Protein AF-A0A482D3H4-F1 (afdb_monomer_lite)

Sequence (95 aa):
MKSNVKPHLVLFLHKDHRIKCPPCFEAYKTLEGMKGNFKRRGISYEKIEDDSFQDIFKTEALPVLRIENKFPKHYSGPLEIRTQMQEFKSKYLNN

Radius of gyration: 13.24 Å; chains: 1; bounding box: 42×19×37 Å

Secondary structure (DSSP, 8-state):
-------EEEEEE-TTHHHH-HHHHHHHHHHHHHHHHHHHHT--EEEEE-TTHHHHHT-SSS-EEEEESSS-EEEESHHHHHHHHHHHIIIII--

Structure (mmCIF, N/CA/C/O backbone):
data_AF-A0A482D3H4-F1
#
_entry.id   AF-A0A482D3H4-F1
#
loop_
_atom_site.group_PDB
_atom_site.id
_atom_site.type_symbol
_atom_site.label_atom_id
_atom_site.label_alt_id
_atom_site.label_comp_id
_atom_site.label_asym_id
_atom_site.label_entity_id
_atom_site.label_seq_id
_atom_site.pdbx_PDB_ins_code
_atom_site.Cartn_x
_atom_site.Cartn_y
_atom_site.Cartn_z
_atom_site.occupancy
_atom_site.B_iso_or_equiv
_atom_site.auth_seq_id
_atom_site.auth_comp_id
_atom_site.auth_asym_id
_atom_site.auth_atom_id
_atom_site.pdbx_PDB_model_num
ATOM 1 N N . MET A 1 1 ? -28.445 4.036 12.180 1.00 39.00 1 MET A N 1
ATOM 2 C CA . MET A 1 1 ? -27.460 2.946 12.389 1.00 39.00 1 MET A CA 1
ATOM 3 C C . MET A 1 1 ? -26.111 3.357 11.802 1.00 39.00 1 MET A C 1
ATOM 5 O O . MET A 1 1 ? -25.977 3.421 10.584 1.00 39.00 1 MET A O 1
ATOM 9 N N . LYS A 1 2 ? -25.115 3.700 12.634 1.00 45.91 2 LYS A N 1
ATOM 10 C CA . LYS A 1 2 ? -23.737 3.888 12.148 1.00 45.91 2 LYS A CA 1
ATOM 11 C C . LYS A 1 2 ? -23.192 2.501 11.815 1.00 45.91 2 LYS A C 1
ATOM 13 O O . LYS A 1 2 ? -22.999 1.683 12.704 1.00 45.91 2 LYS A O 1
ATOM 18 N N . SER A 1 3 ? -23.054 2.213 10.527 1.00 52.00 3 SER A N 1
ATOM 19 C CA . SER A 1 3 ? -22.471 0.963 10.045 1.00 52.00 3 SER A CA 1
ATOM 20 C C . SER A 1 3 ? -21.060 0.833 10.625 1.00 52.00 3 SER A C 1
ATOM 22 O O . SER A 1 3 ? -20.215 1.689 10.374 1.00 52.00 3 SER A O 1
ATOM 24 N N . ASN A 1 4 ? -20.836 -0.197 11.441 1.00 64.62 4 ASN A N 1
ATOM 25 C CA . ASN A 1 4 ? -19.580 -0.463 12.146 1.00 64.62 4 ASN A CA 1
ATOM 26 C C . ASN A 1 4 ? -18.571 -1.187 11.228 1.00 64.62 4 ASN A C 1
ATOM 28 O O . ASN A 1 4 ? -17.868 -2.103 11.648 1.00 64.62 4 ASN A O 1
ATOM 32 N N . VAL A 1 5 ? -18.575 -0.842 9.936 1.00 75.06 5 VAL A N 1
ATOM 33 C CA . VAL A 1 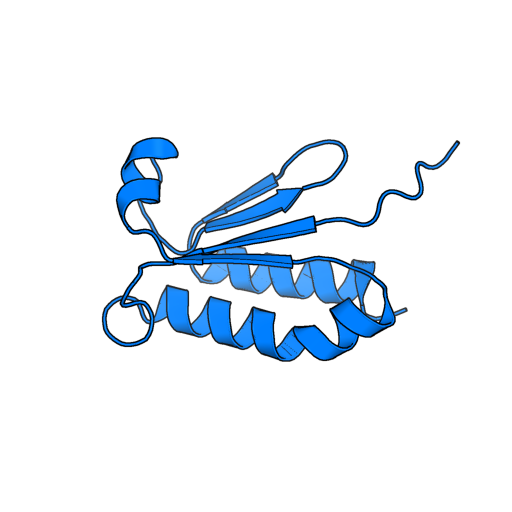5 ? -17.723 -1.474 8.926 1.00 75.06 5 VAL A CA 1
ATOM 34 C C . VAL A 1 5 ? -16.323 -0.915 9.091 1.00 75.06 5 VAL A C 1
ATOM 36 O O . VAL A 1 5 ? -16.085 0.282 8.904 1.00 75.06 5 VAL A O 1
ATOM 39 N N . LYS A 1 6 ? -15.399 -1.792 9.475 1.00 83.62 6 LYS A N 1
ATOM 40 C CA . LYS A 1 6 ? -13.982 -1.456 9.534 1.00 83.62 6 LYS A CA 1
ATOM 41 C C . LYS A 1 6 ? -13.474 -1.266 8.104 1.00 83.62 6 LYS A C 1
ATOM 43 O O . LYS A 1 6 ? -13.830 -2.066 7.241 1.00 83.62 6 LYS A O 1
ATOM 48 N N . PRO A 1 7 ? -12.688 -0.214 7.840 1.00 88.50 7 PRO A N 1
ATOM 49 C CA . PRO A 1 7 ? -12.111 -0.024 6.520 1.00 88.50 7 PRO A CA 1
ATOM 50 C C . PRO A 1 7 ? -11.153 -1.174 6.187 1.00 88.50 7 PRO A C 1
ATOM 52 O O . PRO A 1 7 ? -10.518 -1.727 7.087 1.00 88.50 7 PRO A O 1
ATOM 55 N N . HIS A 1 8 ? -11.029 -1.485 4.903 1.00 90.50 8 HIS A N 1
ATOM 56 C CA . HIS A 1 8 ? -10.026 -2.401 4.372 1.00 90.50 8 HIS A CA 1
ATOM 57 C C . HIS A 1 8 ? -9.068 -1.623 3.466 1.00 90.50 8 HIS A C 1
ATOM 59 O O . HIS A 1 8 ? -9.507 -0.768 2.698 1.00 90.50 8 HIS A O 1
ATOM 65 N N . LEU A 1 9 ? -7.760 -1.844 3.596 1.00 92.69 9 LEU A N 1
ATOM 66 C CA . LEU A 1 9 ? -6.762 -1.163 2.765 1.00 92.69 9 LEU A CA 1
ATOM 67 C C . LEU A 1 9 ? -6.188 -2.137 1.752 1.00 92.69 9 LEU A C 1
ATOM 69 O O . LEU A 1 9 ? -5.737 -3.209 2.135 1.00 92.69 9 LEU A O 1
ATOM 73 N N . VAL A 1 10 ? -6.104 -1.717 0.499 1.00 92.06 10 VAL A N 1
ATOM 74 C CA . VAL A 1 10 ? -5.421 -2.461 -0.557 1.00 92.06 10 VAL A CA 1
ATOM 75 C C . VAL A 1 10 ? -4.338 -1.564 -1.137 1.00 92.06 10 VAL A C 1
ATOM 77 O O . VAL A 1 10 ? -4.622 -0.451 -1.581 1.00 92.06 10 VAL A O 1
ATOM 80 N N . LEU A 1 11 ? -3.088 -2.013 -1.083 1.00 92.31 11 LEU A N 1
ATOM 81 C CA . LEU A 1 11 ? -1.944 -1.286 -1.622 1.00 92.31 11 LEU A CA 1
ATOM 82 C C . LEU A 1 11 ? -1.409 -2.010 -2.856 1.00 92.31 11 LEU A C 1
ATOM 84 O O . LEU A 1 11 ? -0.898 -3.123 -2.747 1.00 92.31 11 LEU A O 1
ATOM 88 N N . PHE A 1 12 ? -1.487 -1.351 -4.004 1.00 91.56 12 PHE A N 1
ATOM 89 C CA . PHE A 1 12 ? -0.935 -1.828 -5.265 1.00 91.56 12 PHE A CA 1
ATOM 90 C C . PHE A 1 12 ? 0.490 -1.320 -5.436 1.00 91.56 12 PHE A C 1
ATOM 92 O O . PHE A 1 12 ? 0.774 -0.126 -5.276 1.00 91.56 12 PHE A O 1
ATOM 99 N N . LEU A 1 13 ? 1.387 -2.246 -5.745 1.00 92.12 13 LEU A N 1
ATOM 100 C CA . LEU A 1 13 ? 2.824 -2.050 -5.811 1.00 92.12 13 LEU A CA 1
ATOM 101 C C . LEU A 1 13 ? 3.368 -2.681 -7.084 1.00 92.12 13 LEU A C 1
ATOM 103 O O . LEU A 1 13 ? 2.871 -3.703 -7.546 1.00 92.12 13 LEU A O 1
ATOM 107 N N . HIS A 1 14 ? 4.464 -2.116 -7.582 1.00 90.62 14 HIS A N 1
ATOM 108 C CA . HIS A 1 14 ? 5.277 -2.783 -8.590 1.00 90.62 14 HIS A CA 1
ATOM 109 C C . HIS A 1 14 ? 5.842 -4.086 -7.982 1.00 90.62 14 HIS A C 1
ATOM 111 O O . HIS A 1 14 ? 6.289 -4.079 -6.831 1.00 90.62 14 HIS A O 1
ATOM 117 N N . LYS A 1 15 ? 5.889 -5.195 -8.723 1.00 90.50 15 LYS A N 1
ATOM 118 C CA . LYS A 1 15 ? 6.402 -6.495 -8.248 1.00 90.50 15 LYS A CA 1
ATOM 119 C C . LYS A 1 15 ? 7.828 -6.378 -7.709 1.00 90.50 15 LYS A C 1
ATOM 121 O O . LYS A 1 15 ? 8.127 -6.745 -6.581 1.00 90.50 15 LYS A O 1
ATOM 126 N N . ASP A 1 16 ? 8.679 -5.677 -8.455 1.00 90.44 16 ASP A N 1
ATOM 127 C CA . ASP A 1 16 ? 10.045 -5.331 -8.056 1.00 90.44 16 ASP A CA 1
ATOM 128 C C . ASP A 1 16 ? 10.133 -4.035 -7.216 1.00 90.44 16 ASP A C 1
ATOM 130 O O . ASP A 1 16 ? 11.131 -3.315 -7.301 1.00 90.44 16 ASP A O 1
ATOM 134 N N . HIS A 1 17 ? 9.108 -3.679 -6.424 1.00 89.56 17 HIS A N 1
ATOM 135 C CA . HIS A 1 17 ? 9.026 -2.387 -5.715 1.00 89.56 17 HIS A CA 1
ATOM 136 C C . HIS A 1 17 ? 10.271 -2.047 -4.892 1.00 89.56 17 HIS A C 1
ATOM 138 O O . HIS A 1 17 ? 10.634 -0.882 -4.784 1.00 89.56 17 HIS A O 1
ATOM 144 N N . ARG A 1 18 ? 10.965 -3.053 -4.355 1.00 90.69 18 ARG A N 1
ATOM 145 C CA . ARG A 1 18 ? 12.186 -2.878 -3.552 1.00 90.69 18 ARG A CA 1
ATOM 146 C C . ARG A 1 18 ? 13.373 -2.312 -4.333 1.00 90.69 18 ARG A C 1
ATOM 148 O O . ARG A 1 18 ? 14.288 -1.783 -3.715 1.00 90.69 18 ARG A O 1
ATOM 155 N N . ILE A 1 19 ? 13.372 -2.457 -5.657 1.00 91.44 19 ILE A N 1
ATOM 156 C CA . ILE A 1 19 ? 14.500 -2.106 -6.530 1.00 91.44 19 ILE A CA 1
ATOM 157 C C . ILE A 1 19 ? 14.063 -1.087 -7.589 1.00 91.44 19 ILE A C 1
ATOM 159 O O . ILE A 1 19 ? 14.759 -0.103 -7.813 1.00 91.44 19 ILE A O 1
ATOM 163 N N . LYS A 1 20 ? 12.904 -1.296 -8.227 1.00 87.88 20 LYS A N 1
ATOM 164 C CA . LYS A 1 20 ? 12.458 -0.517 -9.397 1.00 87.88 20 LYS A CA 1
ATOM 165 C C . LYS A 1 20 ? 11.469 0.604 -9.082 1.00 87.88 20 LYS A C 1
ATOM 167 O O . LYS A 1 20 ? 11.258 1.466 -9.925 1.00 87.88 20 LYS A O 1
ATOM 172 N N . CYS A 1 21 ? 10.867 0.618 -7.892 1.00 88.62 21 CYS A N 1
ATOM 173 C CA . CYS A 1 21 ? 9.896 1.645 -7.512 1.00 88.62 21 CYS A CA 1
ATOM 174 C C . CYS A 1 21 ? 10.139 2.132 -6.074 1.00 88.62 21 CYS A C 1
ATOM 176 O O . CYS A 1 21 ? 9.438 1.709 -5.151 1.00 88.62 21 CYS A O 1
ATOM 178 N N . PRO A 1 22 ? 11.094 3.057 -5.855 1.00 90.38 22 PRO A N 1
ATOM 179 C CA . PRO A 1 22 ? 11.329 3.645 -4.536 1.00 90.38 22 PRO A CA 1
ATOM 180 C C . PRO A 1 22 ? 10.053 4.201 -3.867 1.00 90.38 22 PRO A C 1
ATOM 182 O O . PRO A 1 22 ? 9.835 3.885 -2.695 1.00 90.38 22 PRO A O 1
ATOM 185 N N . PRO A 1 23 ? 9.141 4.899 -4.586 1.00 88.88 23 PRO A N 1
ATOM 186 C CA . PRO A 1 23 ? 7.832 5.292 -4.052 1.00 88.88 23 PRO A CA 1
ATOM 187 C C . PRO A 1 23 ? 7.004 4.120 -3.505 1.00 88.88 23 PRO A C 1
ATOM 189 O O . PRO A 1 23 ? 6.410 4.209 -2.430 1.00 88.88 23 PRO A O 1
ATOM 192 N N . CYS A 1 24 ? 6.985 2.997 -4.226 1.00 91.38 24 CYS A N 1
ATOM 193 C CA . CYS A 1 24 ? 6.283 1.782 -3.824 1.00 91.38 24 CYS A CA 1
ATOM 194 C C . CYS A 1 24 ? 6.915 1.179 -2.566 1.00 91.38 24 CYS A C 1
ATOM 196 O O . CYS A 1 24 ? 6.206 0.767 -1.649 1.00 91.38 24 CYS A O 1
ATOM 198 N N . PHE A 1 25 ? 8.248 1.156 -2.487 1.00 93.06 25 PHE A N 1
ATOM 199 C CA . PHE A 1 25 ? 8.943 0.651 -1.308 1.00 93.06 25 PHE A CA 1
ATOM 200 C C . PHE A 1 25 ? 8.691 1.511 -0.065 1.00 93.06 25 PHE A C 1
ATOM 202 O O . PHE A 1 25 ? 8.508 0.974 1.028 1.00 93.06 25 PHE A O 1
ATOM 209 N N . GLU A 1 26 ? 8.621 2.835 -0.208 1.00 91.12 26 GLU A N 1
ATOM 210 C CA . GLU A 1 26 ? 8.233 3.713 0.897 1.00 91.12 26 GLU A CA 1
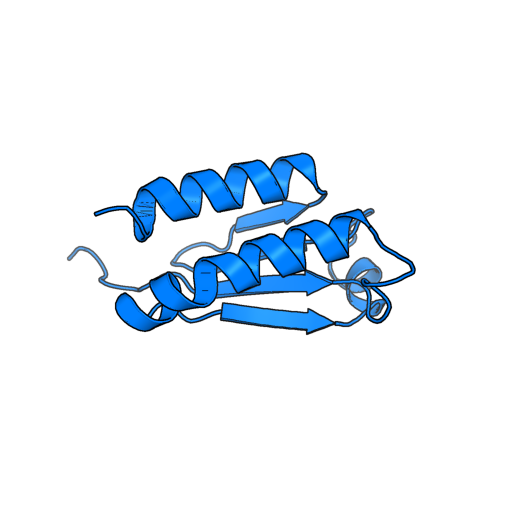ATOM 211 C C . GLU A 1 26 ? 6.817 3.414 1.393 1.00 91.12 26 GLU A C 1
ATOM 213 O O . GLU A 1 26 ? 6.638 3.169 2.589 1.00 91.12 26 GLU A O 1
ATOM 218 N N . ALA A 1 27 ? 5.837 3.344 0.485 1.00 91.00 27 ALA A N 1
ATOM 219 C CA . ALA A 1 27 ? 4.455 3.019 0.832 1.00 91.00 27 ALA A CA 1
ATOM 220 C C . ALA A 1 27 ? 4.333 1.635 1.497 1.00 91.00 27 ALA A C 1
ATOM 222 O O . ALA A 1 27 ? 3.636 1.489 2.505 1.00 91.00 27 ALA A O 1
ATOM 223 N N . TYR A 1 28 ? 5.068 0.638 0.992 1.00 93.81 28 TYR A N 1
ATOM 224 C CA . TYR A 1 28 ? 5.168 -0.692 1.594 1.00 93.81 28 TYR A CA 1
ATOM 225 C C . TYR A 1 28 ? 5.649 -0.617 3.049 1.00 93.81 28 TYR A C 1
ATOM 227 O O . TYR A 1 28 ? 5.006 -1.164 3.948 1.00 93.81 28 TYR A O 1
ATOM 235 N N . LYS A 1 29 ? 6.760 0.089 3.309 1.00 93.38 29 LYS A N 1
ATOM 236 C CA . LYS A 1 29 ? 7.309 0.224 4.668 1.00 93.38 29 LYS A CA 1
ATOM 237 C C . LYS A 1 29 ? 6.338 0.940 5.598 1.00 93.38 29 LYS A C 1
ATOM 239 O O . LYS A 1 29 ? 6.215 0.551 6.757 1.00 93.38 29 LYS A O 1
ATOM 244 N N . THR A 1 30 ? 5.665 1.984 5.114 1.00 90.19 30 THR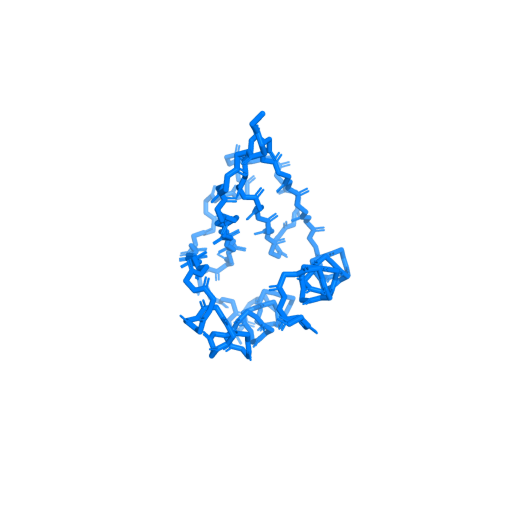 A N 1
ATOM 245 C CA . THR A 1 30 ? 4.667 2.706 5.908 1.00 90.19 30 THR A CA 1
ATOM 246 C C . THR A 1 30 ? 3.521 1.782 6.313 1.00 90.19 30 THR A C 1
ATOM 248 O O . THR A 1 30 ? 3.184 1.730 7.497 1.00 90.19 30 THR A O 1
ATOM 251 N N . LEU A 1 31 ? 2.979 1.000 5.373 1.00 91.12 31 LEU A N 1
ATOM 252 C CA . LEU A 1 31 ? 1.900 0.054 5.655 1.00 91.12 31 LEU A CA 1
ATOM 253 C C . LEU A 1 31 ? 2.337 -1.038 6.647 1.00 91.12 31 LEU A C 1
ATOM 255 O O . LEU A 1 31 ? 1.634 -1.303 7.623 1.00 91.12 31 LEU A O 1
ATOM 259 N N . GLU A 1 32 ? 3.525 -1.621 6.465 1.00 92.12 32 GLU A N 1
ATOM 260 C CA . GLU A 1 32 ? 4.070 -2.626 7.391 1.00 92.12 32 GLU A CA 1
ATOM 261 C C . GLU A 1 32 ? 4.331 -2.052 8.791 1.00 92.12 32 GLU A C 1
ATOM 263 O O . GLU A 1 32 ? 4.036 -2.706 9.793 1.00 92.12 32 GLU A O 1
ATOM 268 N N . GLY A 1 33 ? 4.785 -0.799 8.889 1.00 90.56 33 GLY A N 1
ATOM 269 C CA . GLY A 1 33 ? 4.934 -0.096 10.166 1.00 90.56 33 GLY A CA 1
ATOM 270 C C . GLY A 1 33 ? 3.609 0.095 10.921 1.00 90.56 33 GLY A C 1
ATOM 271 O O . GLY A 1 33 ? 3.601 0.264 12.141 1.00 90.56 33 GLY A O 1
ATOM 272 N N . MET A 1 34 ? 2.469 0.027 10.227 1.00 89.44 34 MET A N 1
ATOM 273 C CA . MET A 1 34 ? 1.128 0.138 10.813 1.00 89.44 34 MET A CA 1
ATOM 274 C C . MET A 1 34 ? 0.505 -1.221 11.173 1.00 89.44 34 MET A C 1
ATOM 276 O O . MET A 1 34 ? -0.483 -1.251 11.913 1.00 89.44 34 MET A O 1
ATOM 280 N N . LYS A 1 35 ? 1.097 -2.346 10.749 1.00 90.44 35 LYS A N 1
ATOM 281 C CA . LYS A 1 35 ? 0.575 -3.715 10.938 1.00 90.44 35 LYS A CA 1
ATOM 282 C C . LYS A 1 35 ? 0.149 -4.033 12.371 1.00 90.44 35 LYS A C 1
ATOM 284 O O . LYS A 1 35 ? -0.913 -4.616 12.593 1.00 90.44 35 LYS A O 1
ATOM 289 N N . GLY A 1 36 ? 0.946 -3.629 13.362 1.00 90.88 36 GLY A N 1
ATOM 290 C CA . GLY A 1 36 ? 0.620 -3.851 14.775 1.00 90.88 36 GLY A CA 1
ATOM 291 C C . GLY A 1 36 ? -0.663 -3.134 15.213 1.00 90.88 36 GLY A C 1
ATOM 292 O O . GLY A 1 36 ? -1.451 -3.676 15.986 1.00 90.88 36 GLY A O 1
ATOM 293 N N . ASN A 1 37 ? -0.919 -1.936 14.685 1.00 89.44 37 ASN A N 1
ATOM 294 C CA . ASN A 1 37 ? -2.150 -1.188 14.944 1.00 89.44 37 ASN A CA 1
ATOM 295 C C . ASN A 1 37 ? -3.347 -1.801 14.214 1.00 89.44 37 ASN A C 1
ATOM 297 O O . ASN A 1 37 ? -4.418 -1.923 14.807 1.00 89.44 37 ASN A O 1
ATOM 301 N N . PHE A 1 38 ? -3.156 -2.238 12.966 1.00 90.62 38 PHE A N 1
ATOM 302 C CA . PHE A 1 38 ? -4.190 -2.929 12.196 1.00 90.62 38 PHE A CA 1
ATOM 303 C C . PHE A 1 38 ? -4.676 -4.190 12.908 1.00 90.62 38 PHE A C 1
ATOM 305 O O . PHE A 1 38 ? -5.877 -4.337 13.135 1.00 90.62 38 PHE A O 1
ATOM 312 N N . LYS A 1 39 ? -3.743 -5.031 13.378 1.00 89.94 39 LYS A N 1
ATOM 313 C CA . LYS A 1 39 ? -4.065 -6.238 14.149 1.00 89.94 39 LYS A CA 1
ATOM 314 C C . LYS A 1 39 ? -4.860 -5.906 15.414 1.00 89.94 39 LYS A C 1
ATOM 316 O O . LYS A 1 39 ? -5.909 -6.498 15.640 1.00 89.94 39 LYS A O 1
ATOM 321 N N . ARG A 1 40 ? -4.401 -4.930 16.210 1.00 89.88 40 ARG A N 1
ATOM 322 C CA . ARG A 1 40 ? -5.079 -4.518 17.456 1.00 89.88 40 ARG A CA 1
ATOM 323 C C . ARG A 1 40 ? -6.504 -4.020 17.227 1.00 89.88 40 ARG A C 1
ATOM 325 O O . ARG A 1 40 ? -7.367 -4.239 18.066 1.00 89.88 40 ARG A O 1
ATOM 332 N N . ARG A 1 41 ? -6.756 -3.364 16.094 1.00 87.38 41 ARG A N 1
ATOM 333 C CA . ARG A 1 41 ? -8.066 -2.786 15.769 1.00 87.38 41 ARG A CA 1
ATOM 334 C C . ARG A 1 41 ? -8.919 -3.668 14.867 1.00 87.38 41 ARG A C 1
ATOM 336 O O . ARG A 1 41 ? -10.053 -3.302 14.564 1.00 87.38 41 ARG A O 1
ATOM 343 N N . GLY A 1 42 ? -8.424 -4.839 14.465 1.00 88.62 42 GLY A N 1
ATOM 344 C CA . GLY A 1 42 ? -9.093 -5.740 13.525 1.00 88.62 42 GLY A CA 1
ATOM 345 C C . GLY A 1 42 ? -9.362 -5.093 12.165 1.00 88.62 42 GLY A C 1
ATOM 346 O O . GLY A 1 42 ? -10.419 -5.324 11.590 1.00 88.62 42 GLY A O 1
ATOM 347 N N . ILE A 1 43 ? -8.456 -4.227 11.710 1.00 90.06 43 ILE A N 1
ATOM 348 C CA . ILE A 1 43 ? -8.470 -3.635 10.368 1.00 90.06 43 ILE A CA 1
ATOM 349 C C . ILE A 1 43 ? -7.668 -4.577 9.475 1.00 90.06 43 ILE A C 1
ATOM 351 O O . ILE A 1 43 ? -6.527 -4.905 9.801 1.00 90.06 43 ILE A O 1
ATOM 355 N N . SER A 1 44 ? -8.263 -5.043 8.383 1.00 91.44 44 SER A N 1
ATOM 356 C CA . SER A 1 44 ? -7.578 -5.881 7.402 1.00 91.44 44 SER A CA 1
ATOM 357 C C . SER A 1 44 ? -6.880 -5.014 6.359 1.00 91.44 44 SER A C 1
ATOM 359 O O . SER A 1 44 ? -7.337 -3.916 6.033 1.00 91.44 44 SER A O 1
ATOM 361 N N . TYR A 1 45 ? -5.783 -5.524 5.812 1.00 93.31 45 TYR A N 1
ATOM 362 C CA . TYR A 1 45 ? -5.093 -4.903 4.693 1.00 93.31 45 TYR A CA 1
ATOM 363 C C . TYR A 1 45 ? -4.517 -5.968 3.762 1.00 93.31 45 TYR A C 1
ATOM 365 O O . TYR A 1 45 ? -4.198 -7.070 4.210 1.00 93.31 45 TYR A O 1
ATOM 373 N N . GLU A 1 46 ? -4.365 -5.617 2.494 1.00 93.38 46 GLU A N 1
ATOM 374 C CA . GLU A 1 46 ? -3.785 -6.445 1.447 1.00 93.38 46 GLU A CA 1
ATOM 375 C C . GLU A 1 46 ? -2.741 -5.648 0.656 1.00 93.38 46 GLU A C 1
ATOM 377 O O . GLU A 1 46 ? -2.810 -4.420 0.541 1.00 93.38 46 GLU A O 1
ATOM 382 N N . LYS A 1 47 ? -1.740 -6.361 0.142 1.00 93.31 47 LYS A N 1
ATOM 383 C CA . LYS A 1 47 ? -0.727 -5.829 -0.766 1.00 93.31 47 LYS A CA 1
ATOM 384 C C . LYS A 1 47 ? -0.793 -6.641 -2.043 1.00 93.31 47 LYS A C 1
ATOM 386 O O . LYS A 1 47 ? -0.736 -7.866 -1.977 1.00 93.31 47 LYS A O 1
ATOM 391 N N . ILE A 1 48 ? -0.877 -5.953 -3.167 1.00 92.25 48 ILE A N 1
ATOM 392 C CA . ILE A 1 48 ? -0.927 -6.569 -4.484 1.00 92.25 48 ILE A CA 1
ATOM 393 C C . ILE A 1 48 ? 0.316 -6.105 -5.229 1.00 92.25 48 ILE A C 1
ATOM 395 O O . ILE A 1 48 ? 0.494 -4.919 -5.496 1.00 92.25 48 ILE A O 1
ATOM 399 N N . GLU A 1 49 ? 1.211 -7.052 -5.479 1.00 92.19 49 GLU A N 1
ATOM 400 C CA . GLU A 1 49 ? 2.500 -6.844 -6.133 1.00 92.19 49 GLU A CA 1
ATOM 401 C C . GLU A 1 49 ? 2.375 -7.259 -7.604 1.00 92.19 49 GLU A C 1
ATOM 403 O O . GLU A 1 49 ? 2.789 -8.349 -7.992 1.00 92.19 49 GLU A O 1
ATOM 408 N N . ASP A 1 50 ? 1.737 -6.405 -8.406 1.00 85.00 50 ASP A N 1
ATOM 409 C CA . ASP A 1 50 ? 1.405 -6.683 -9.804 1.00 85.00 50 ASP A CA 1
ATOM 410 C C . ASP A 1 50 ? 1.560 -5.419 -10.660 1.00 85.00 50 ASP A C 1
ATOM 412 O O . ASP A 1 50 ? 0.918 -4.392 -10.426 1.00 85.00 50 ASP A O 1
ATOM 416 N N . ASP A 1 51 ? 2.422 -5.503 -11.671 1.00 77.31 51 ASP A N 1
ATOM 417 C CA . ASP A 1 51 ? 2.725 -4.388 -12.569 1.00 77.31 51 ASP A CA 1
ATOM 418 C C . ASP A 1 51 ? 1.591 -4.132 -13.572 1.00 77.31 51 ASP A C 1
ATOM 420 O O . ASP A 1 51 ? 1.444 -3.007 -14.047 1.00 77.31 51 ASP A O 1
ATOM 424 N N . SER A 1 52 ? 0.768 -5.149 -13.864 1.00 79.88 52 SER A N 1
ATOM 425 C CA . SER A 1 52 ? -0.342 -5.062 -14.828 1.00 79.88 52 SER A CA 1
ATOM 426 C C . SER A 1 52 ? -1.475 -4.143 -14.358 1.00 79.88 52 SER A C 1
ATOM 428 O O . SER A 1 52 ? -2.340 -3.735 -15.133 1.00 79.88 52 SER A O 1
ATOM 430 N N . PHE A 1 53 ? -1.459 -3.757 -13.081 1.00 74.06 53 PHE A N 1
ATOM 431 C CA . PHE A 1 53 ? -2.489 -2.922 -12.480 1.00 74.06 53 PHE A CA 1
ATOM 432 C C . PHE A 1 53 ? -2.522 -1.489 -13.029 1.00 74.06 53 PHE A C 1
ATOM 434 O O . PHE A 1 53 ? -3.576 -0.848 -12.996 1.00 74.06 53 PHE A O 1
ATOM 441 N N . GLN A 1 54 ? -1.394 -0.999 -13.557 1.00 69.62 54 GLN A N 1
ATOM 442 C CA . GLN A 1 54 ? -1.317 0.309 -14.220 1.00 69.62 54 GLN A CA 1
ATOM 443 C C . GLN A 1 54 ? -2.276 0.373 -15.417 1.00 69.62 54 GLN A C 1
ATOM 445 O O . GLN A 1 54 ? -3.018 1.346 -15.561 1.00 69.62 54 GLN A O 1
ATOM 450 N N . ASP A 1 55 ? -2.350 -0.710 -16.197 1.00 71.94 55 ASP A N 1
ATOM 451 C CA . ASP A 1 55 ? -3.232 -0.816 -17.362 1.00 71.94 55 ASP A CA 1
ATOM 452 C C . ASP A 1 55 ? -4.710 -0.899 -16.950 1.00 71.94 55 ASP A C 1
ATOM 454 O O . ASP A 1 55 ? -5.576 -0.272 -17.563 1.00 71.94 55 ASP A O 1
ATOM 458 N N . ILE A 1 56 ? -5.006 -1.636 -15.872 1.00 68.31 56 ILE A N 1
ATOM 459 C CA . ILE A 1 56 ? -6.378 -1.865 -15.389 1.00 68.31 56 ILE A CA 1
ATOM 460 C C . ILE A 1 56 ? -6.991 -0.575 -14.835 1.00 68.31 56 ILE A C 1
ATOM 462 O O . ILE A 1 56 ? -8.152 -0.263 -15.106 1.00 68.31 56 ILE A O 1
ATOM 466 N N . PHE A 1 57 ? -6.222 0.184 -14.055 1.00 65.19 57 PHE A N 1
ATOM 467 C CA . PHE A 1 57 ? -6.722 1.387 -13.388 1.00 65.19 57 PHE A CA 1
ATOM 468 C C . PHE A 1 57 ? -6.458 2.661 -14.186 1.00 65.19 57 PHE A C 1
ATOM 470 O O . PHE A 1 57 ? -6.848 3.740 -13.737 1.00 65.19 57 PHE A O 1
ATOM 477 N N . LYS A 1 58 ? -5.827 2.540 -15.365 1.00 68.75 58 LYS A N 1
ATOM 478 C CA . LYS A 1 58 ? -5.349 3.669 -16.172 1.00 68.75 58 LYS A CA 1
ATOM 479 C C . LYS A 1 58 ? -4.590 4.680 -15.308 1.00 68.75 58 LYS A 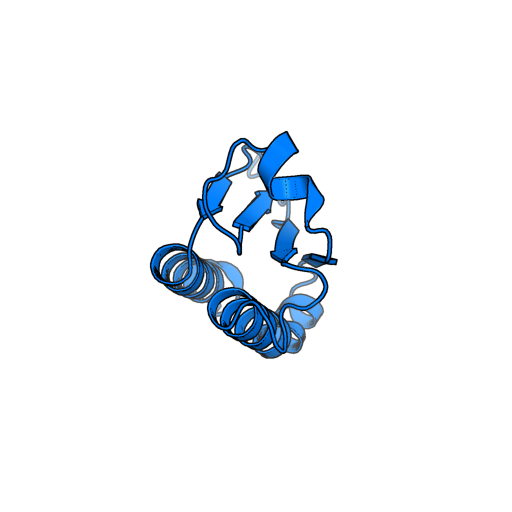C 1
ATOM 481 O O . LYS A 1 58 ? -4.758 5.887 -15.475 1.00 68.75 58 LYS A O 1
ATOM 486 N N . THR A 1 59 ? -3.830 4.192 -14.325 1.00 65.75 59 THR A N 1
ATOM 487 C CA . THR A 1 59 ? -3.029 5.072 -13.471 1.00 65.75 59 THR A CA 1
ATOM 488 C C . THR A 1 59 ? -1.676 5.234 -14.118 1.00 65.75 59 THR A C 1
ATOM 490 O O . THR A 1 59 ? -1.036 4.265 -14.514 1.00 65.75 59 THR A O 1
ATOM 493 N N . GLU A 1 60 ? -1.223 6.477 -14.197 1.00 63.16 60 GLU A N 1
ATOM 494 C CA . GLU A 1 60 ? 0.094 6.785 -14.751 1.00 63.16 60 GLU A CA 1
ATOM 495 C C . GLU A 1 60 ? 1.224 6.509 -13.742 1.00 63.16 60 GLU A C 1
ATOM 497 O O . GLU A 1 60 ? 2.399 6.659 -14.069 1.00 63.16 60 GLU A O 1
ATOM 502 N N . ALA A 1 61 ? 0.895 6.119 -12.500 1.00 73.25 61 ALA A N 1
ATOM 503 C CA . ALA A 1 61 ? 1.879 5.929 -11.442 1.00 73.25 61 ALA A CA 1
ATOM 504 C C . ALA A 1 61 ? 1.461 4.899 -10.381 1.00 73.25 61 ALA A C 1
ATOM 506 O O . ALA A 1 61 ? 0.344 4.923 -9.854 1.00 73.25 61 ALA A O 1
ATOM 507 N N . LEU A 1 62 ? 2.424 4.049 -10.013 1.00 84.00 62 LEU A N 1
ATOM 508 C CA . LEU A 1 62 ? 2.443 3.282 -8.768 1.00 84.00 62 LEU A CA 1
ATOM 509 C C . LEU A 1 62 ? 3.253 4.043 -7.698 1.00 84.00 62 LEU A C 1
ATOM 511 O O . LEU A 1 62 ? 4.172 4.794 -8.037 1.00 84.00 62 LEU A O 1
ATOM 515 N N . PRO A 1 63 ? 2.982 3.835 -6.398 1.00 90.38 63 PRO A N 1
ATOM 516 C CA . PRO A 1 63 ? 1.959 2.953 -5.835 1.00 90.38 63 PRO A CA 1
ATOM 517 C C . PRO A 1 63 ? 0.543 3.530 -5.942 1.00 90.38 63 PRO A C 1
ATOM 519 O O . PRO A 1 63 ? 0.370 4.733 -6.151 1.00 90.38 63 PRO A O 1
ATOM 522 N N . VAL A 1 64 ? -0.462 2.670 -5.747 1.00 89.50 64 VAL A N 1
ATOM 523 C CA . VAL A 1 64 ? -1.875 3.067 -5.611 1.00 89.50 64 VAL A CA 1
ATOM 524 C C . VAL A 1 64 ? -2.417 2.525 -4.294 1.00 89.50 64 VAL A C 1
ATOM 526 O O . VAL A 1 64 ? -2.331 1.330 -4.026 1.00 89.50 64 VAL A O 1
ATOM 529 N N . LEU A 1 65 ? -2.988 3.394 -3.463 1.00 89.50 65 LEU A N 1
ATOM 530 C CA . LEU A 1 65 ? -3.681 3.005 -2.239 1.00 89.50 65 LEU A CA 1
ATOM 531 C C . LEU A 1 65 ? -5.186 3.079 -2.467 1.00 89.50 65 LEU A C 1
ATOM 533 O O . LEU A 1 65 ? -5.720 4.129 -2.822 1.00 89.50 65 LEU A O 1
ATOM 537 N N . ARG A 1 66 ? -5.877 1.983 -2.177 1.00 88.56 66 ARG A N 1
ATOM 538 C CA . ARG A 1 66 ? -7.331 1.916 -2.139 1.00 88.56 66 ARG A CA 1
ATOM 539 C C . ARG A 1 66 ? -7.794 1.705 -0.705 1.00 88.56 66 ARG A C 1
ATOM 541 O O . ARG A 1 66 ? -7.332 0.799 -0.018 1.00 88.56 66 ARG A O 1
ATOM 548 N N . ILE A 1 67 ? -8.713 2.551 -0.250 1.00 88.94 67 ILE A N 1
ATOM 549 C CA . ILE A 1 67 ? -9.362 2.406 1.055 1.00 88.94 67 ILE A CA 1
ATOM 550 C C . ILE A 1 67 ? -10.809 2.019 0.801 1.00 88.94 67 ILE A C 1
ATOM 552 O O . ILE A 1 67 ? -11.628 2.844 0.390 1.00 88.94 67 ILE A O 1
ATOM 556 N N . GLU A 1 68 ? -11.118 0.757 1.052 1.00 86.62 68 GLU A N 1
ATOM 557 C CA . GLU A 1 68 ? -12.453 0.211 0.909 1.00 86.62 68 GLU A CA 1
ATOM 558 C C . GLU A 1 68 ? -13.271 0.474 2.173 1.00 86.62 68 GLU A C 1
ATOM 560 O O . GLU A 1 68 ? -12.888 0.150 3.300 1.00 86.62 68 GLU A O 1
ATOM 565 N N . ASN A 1 69 ? -14.415 1.117 1.970 1.00 81.31 69 ASN A N 1
ATOM 566 C CA . ASN A 1 69 ? -15.477 1.280 2.952 1.00 81.31 69 ASN A CA 1
ATOM 567 C C . ASN A 1 69 ? -16.817 1.267 2.188 1.00 81.31 69 ASN A C 1
ATOM 569 O O . ASN A 1 69 ? -16.919 0.609 1.158 1.00 81.31 69 ASN A O 1
ATOM 573 N N . LYS A 1 70 ? -17.839 2.009 2.634 1.00 64.06 70 LYS A N 1
ATOM 574 C CA . LYS A 1 70 ? -19.065 2.217 1.842 1.00 64.06 70 LYS A CA 1
ATOM 575 C C . LYS A 1 70 ? -18.805 2.774 0.431 1.00 64.06 70 LYS A C 1
ATOM 577 O O . LYS A 1 70 ? -19.573 2.466 -0.469 1.00 64.06 70 LYS A O 1
ATOM 582 N N . PHE A 1 71 ? -17.751 3.573 0.250 1.00 71.88 71 PHE A N 1
ATOM 583 C CA . PHE A 1 71 ? -17.307 4.113 -1.034 1.00 71.88 71 PHE A CA 1
ATOM 584 C C . PHE A 1 71 ? -15.778 3.999 -1.145 1.00 71.88 71 PHE A C 1
ATOM 586 O O . PHE A 1 71 ? -15.073 4.585 -0.313 1.00 71.88 71 PHE A O 1
ATOM 593 N N . PRO A 1 72 ? -15.247 3.255 -2.134 1.00 77.12 72 PRO A N 1
ATOM 594 C CA . PRO A 1 72 ? -13.809 3.110 -2.294 1.00 77.12 72 PRO A CA 1
ATOM 595 C C . PRO A 1 72 ? -13.191 4.446 -2.704 1.00 77.12 72 PRO A C 1
ATOM 597 O O . PRO A 1 72 ? -13.673 5.120 -3.615 1.00 77.12 72 PRO A O 1
ATOM 600 N N . LYS A 1 73 ? -12.106 4.819 -2.028 1.00 82.62 73 LYS 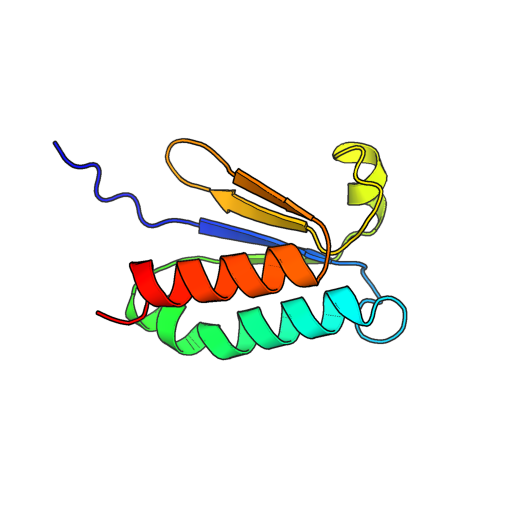A N 1
ATOM 601 C CA . LYS A 1 73 ? -11.258 5.945 -2.426 1.00 82.62 73 LYS A CA 1
ATOM 602 C C . LYS A 1 73 ? -9.935 5.417 -2.950 1.00 82.62 73 LYS A C 1
ATOM 604 O O . LYS A 1 73 ? -9.386 4.492 -2.352 1.00 82.62 73 LYS A O 1
ATOM 609 N N . HIS A 1 74 ? -9.451 6.017 -4.030 1.00 83.25 74 HIS A N 1
ATOM 610 C CA . HIS A 1 74 ? -8.179 5.686 -4.660 1.00 83.25 74 HIS A CA 1
ATOM 611 C C . HIS A 1 74 ? -7.251 6.889 -4.559 1.00 83.25 74 HIS A C 1
ATOM 613 O O . HIS A 1 74 ? -7.699 8.021 -4.725 1.00 83.25 74 HIS A O 1
ATOM 619 N N . TYR A 1 75 ? -5.983 6.617 -4.290 1.00 82.50 75 TYR A N 1
ATOM 620 C CA . TYR A 1 75 ? -4.925 7.610 -4.179 1.00 82.50 75 TYR A CA 1
ATOM 621 C C . TYR A 1 75 ? -3.707 7.086 -4.921 1.00 82.50 75 TYR A C 1
ATOM 623 O O . TYR A 1 75 ? -3.380 5.903 -4.787 1.00 82.50 75 TYR A O 1
ATOM 631 N N . SER A 1 76 ? -3.038 7.940 -5.684 1.00 80.94 76 SER A N 1
ATOM 632 C CA . SER A 1 76 ? -1.937 7.536 -6.558 1.00 80.94 76 SER A CA 1
ATOM 633 C C . SER A 1 76 ? -0.725 8.429 -6.360 1.00 80.94 76 SER A C 1
ATOM 635 O O . SER A 1 76 ? -0.828 9.650 -6.277 1.00 80.94 76 SER A O 1
ATOM 637 N N . GLY A 1 77 ? 0.449 7.808 -6.321 1.00 78.44 77 GLY A N 1
ATOM 638 C CA . GLY A 1 77 ? 1.708 8.516 -6.147 1.00 78.44 77 GLY A CA 1
ATOM 639 C C . GLY A 1 77 ? 2.113 8.727 -4.679 1.00 78.44 77 GLY A C 1
ATOM 640 O O . GLY A 1 77 ? 1.295 8.677 -3.754 1.00 78.44 77 GLY A O 1
ATOM 641 N N . PRO A 1 78 ? 3.418 8.945 -4.434 1.00 74.12 78 PRO A N 1
ATOM 642 C CA . PRO A 1 78 ? 4.013 8.820 -3.102 1.00 74.12 78 PRO A CA 1
ATOM 643 C C . PRO A 1 78 ? 3.515 9.853 -2.089 1.00 74.12 78 PRO A C 1
ATOM 645 O O . PRO A 1 78 ? 3.261 9.509 -0.934 1.00 74.12 78 PRO A O 1
ATOM 648 N N . LEU A 1 79 ? 3.381 11.121 -2.496 1.00 79.44 79 LEU A N 1
ATOM 649 C CA . LEU A 1 79 ? 2.993 12.201 -1.582 1.00 79.44 79 LEU A CA 1
ATOM 650 C C . LEU A 1 79 ? 1.542 12.058 -1.124 1.00 79.44 79 LEU A C 1
ATOM 652 O O . LEU A 1 79 ? 1.262 12.194 0.067 1.00 79.44 79 LEU A O 1
ATOM 656 N N . GLU A 1 80 ? 0.639 11.751 -2.053 1.00 84.69 80 GLU A N 1
ATOM 657 C CA . GLU A 1 80 ? -0.777 11.564 -1.752 1.00 84.69 80 GLU A CA 1
ATOM 658 C C . GLU A 1 80 ? -0.971 10.355 -0.833 1.00 84.69 80 GLU A C 1
ATOM 660 O O . GLU A 1 80 ? -1.579 10.474 0.229 1.00 84.69 80 GLU A O 1
ATOM 665 N N . ILE A 1 81 ? -0.349 9.219 -1.161 1.00 86.44 81 ILE A N 1
ATOM 666 C CA . ILE A 1 81 ? -0.431 7.999 -0.350 1.00 86.44 81 ILE A CA 1
ATOM 667 C C . ILE A 1 81 ? 0.113 8.219 1.057 1.00 86.44 81 ILE A C 1
ATOM 669 O O . ILE A 1 81 ? -0.529 7.818 2.028 1.00 86.44 81 ILE A O 1
ATOM 673 N N . ARG A 1 82 ? 1.262 8.890 1.199 1.00 85.75 82 ARG A N 1
ATOM 674 C CA . ARG A 1 82 ? 1.831 9.183 2.518 1.00 85.75 82 ARG A CA 1
ATOM 675 C C . ARG A 1 82 ? 0.879 10.032 3.358 1.00 85.75 82 ARG A C 1
ATOM 677 O O . ARG A 1 82 ? 0.641 9.697 4.518 1.00 85.75 82 ARG A O 1
ATOM 684 N N . THR A 1 83 ? 0.323 11.097 2.783 1.00 88.31 83 THR A N 1
ATOM 685 C CA . THR A 1 83 ? -0.656 11.963 3.459 1.00 88.31 83 THR A CA 1
ATOM 686 C C . THR A 1 83 ? -1.886 11.164 3.884 1.00 88.31 83 THR A C 1
ATOM 688 O O . THR A 1 83 ? -2.289 11.210 5.044 1.00 88.31 83 THR A O 1
ATOM 691 N N . GLN A 1 84 ? -2.424 10.339 2.990 1.00 89.88 84 GLN A N 1
ATOM 692 C CA . GLN A 1 84 ? -3.625 9.551 3.258 1.00 89.88 84 GLN A CA 1
ATOM 693 C C . GLN A 1 84 ? -3.400 8.446 4.290 1.00 89.88 84 GLN A C 1
ATOM 695 O O . GLN A 1 84 ? -4.267 8.194 5.125 1.00 89.88 84 GLN A O 1
ATOM 700 N N . MET A 1 85 ? -2.218 7.828 4.322 1.00 88.19 85 MET A N 1
ATOM 701 C CA . MET A 1 85 ? -1.845 6.892 5.385 1.00 88.19 85 MET A CA 1
ATOM 702 C C . MET A 1 85 ? -1.737 7.584 6.753 1.00 88.19 85 MET A C 1
ATOM 704 O O . MET A 1 85 ? -2.126 6.992 7.763 1.00 88.19 85 MET A O 1
ATOM 708 N N . GLN A 1 86 ? -1.264 8.836 6.811 1.00 88.25 86 GLN A N 1
ATOM 709 C CA . GLN A 1 86 ? -1.234 9.616 8.057 1.00 88.25 86 GLN A CA 1
ATOM 710 C C . GLN A 1 86 ? -2.639 10.002 8.524 1.00 88.25 86 GLN A C 1
ATOM 712 O O . GLN A 1 86 ? -2.968 9.819 9.699 1.00 88.25 86 GLN A O 1
ATOM 717 N N . GLU A 1 87 ? -3.496 10.465 7.614 1.00 88.88 87 GLU A N 1
ATOM 718 C CA . GLU A 1 87 ? -4.905 10.738 7.914 1.00 88.88 87 GLU A CA 1
ATOM 719 C C . GLU A 1 87 ? -5.624 9.476 8.400 1.00 88.88 87 GLU A C 1
ATOM 721 O O . GLU A 1 87 ? -6.322 9.501 9.419 1.00 88.88 87 GLU A O 1
ATOM 726 N N . PHE A 1 88 ? -5.394 8.341 7.730 1.00 88.62 88 PHE A N 1
ATOM 727 C CA . PHE A 1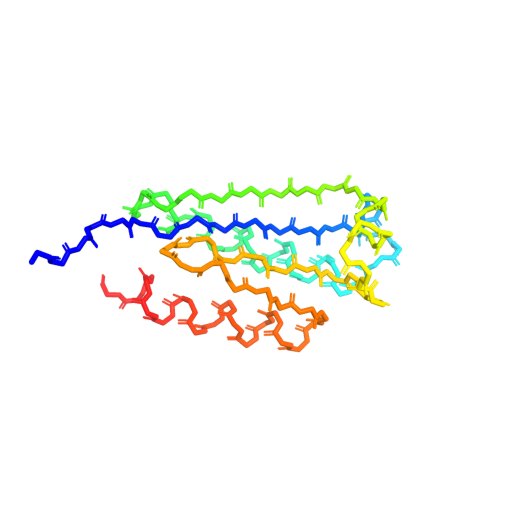 88 ? -5.921 7.047 8.146 1.00 88.62 88 PHE A CA 1
ATOM 728 C C . PHE A 1 88 ? -5.462 6.691 9.560 1.00 88.62 88 PHE A C 1
ATOM 730 O O . PHE A 1 88 ? -6.275 6.306 10.405 1.00 88.62 88 PHE A O 1
ATOM 737 N N . LYS A 1 89 ? -4.162 6.837 9.841 1.00 86.31 89 LYS A N 1
ATOM 738 C CA . LYS A 1 89 ? -3.591 6.573 11.163 1.00 86.31 89 LYS A CA 1
ATOM 739 C C . LYS A 1 89 ? -4.248 7.443 12.234 1.00 86.31 89 LYS A C 1
ATOM 741 O O . LYS A 1 89 ? -4.673 6.914 13.256 1.00 86.31 89 LYS A O 1
ATOM 746 N N . SER A 1 90 ? -4.382 8.743 11.985 1.00 87.38 90 SER A N 1
ATOM 747 C CA . SER A 1 90 ? -5.026 9.674 12.915 1.00 87.38 90 SER A CA 1
ATOM 748 C C . SER A 1 90 ? -6.471 9.266 13.212 1.00 87.38 90 SER A C 1
ATOM 750 O O . SER A 1 90 ? -6.863 9.121 14.368 1.00 87.38 90 SER A O 1
ATOM 752 N N . LYS A 1 91 ? -7.245 8.974 12.163 1.00 85.81 91 LYS A N 1
ATOM 753 C CA . LYS A 1 91 ? -8.676 8.687 12.276 1.00 85.81 91 LYS A CA 1
ATOM 754 C C . LYS A 1 91 ? -8.989 7.320 12.879 1.00 85.81 91 LYS A C 1
ATOM 756 O O . LYS A 1 91 ? -9.952 7.190 13.633 1.00 85.81 91 LYS A O 1
ATOM 761 N N . TYR A 1 92 ? -8.227 6.296 12.508 1.00 83.00 92 TYR A N 1
ATOM 762 C CA . TYR A 1 92 ? -8.563 4.909 12.825 1.00 83.00 92 TYR A CA 1
ATOM 763 C C . TYR A 1 92 ? -7.612 4.265 13.823 1.00 83.00 92 TYR A C 1
ATOM 765 O O . TYR A 1 92 ? -8.020 3.286 14.440 1.00 83.00 92 TYR A O 1
ATOM 773 N N . LEU A 1 93 ? -6.379 4.766 13.983 1.00 81.12 93 LEU A N 1
ATOM 774 C CA . LEU A 1 93 ? -5.316 4.091 14.739 1.00 81.12 93 LEU A CA 1
ATOM 775 C C . LEU A 1 93 ? -4.844 4.810 16.014 1.00 81.12 93 LEU A C 1
ATOM 777 O O . LEU A 1 93 ? -4.203 4.151 16.834 1.00 81.12 93 LEU A O 1
ATOM 781 N N . ASN A 1 94 ? -5.167 6.094 16.205 1.00 76.56 94 ASN A N 1
ATOM 782 C CA . ASN A 1 94 ? -4.692 6.912 17.334 1.00 76.56 94 ASN A CA 1
ATOM 783 C C . ASN A 1 94 ? -5.728 7.154 18.461 1.00 76.56 94 ASN A C 1
ATOM 785 O O . ASN A 1 94 ? -5.472 7.988 19.320 1.00 76.56 94 ASN A O 1
ATOM 789 N N . ASN A 1 95 ? -6.859 6.435 18.485 1.00 55.81 95 ASN A N 1
ATOM 790 C CA . ASN A 1 95 ? -7.847 6.472 19.588 1.00 55.81 95 ASN A CA 1
ATOM 791 C C . ASN A 1 95 ? -7.786 5.233 20.470 1.00 55.81 95 ASN A C 1
ATOM 793 O O . ASN A 1 95 ? -8.260 4.188 19.968 1.00 55.81 95 ASN A O 1
#

Foldseek 3Di:
DPPPDAKEKEKEAALVCVPPNVLRVVLVVLVVVCVVLCVVQVHHYYYHHDPCVCVVVVPPADTWMWIDDPDIDIDGTRPRSVVVSVVCCVPRRPD

pLDDT: mean 83.68, std 10.89, range [39.0, 93.81]